Protein AF-A0A9D9URP9-F1 (afdb_monomer)

pLDDT: mean 95.32, std 3.45, range [78.5, 98.31]

Structure (mmCIF, N/CA/C/O backbone):
data_AF-A0A9D9URP9-F1
#
_entry.id   AF-A0A9D9URP9-F1
#
loop_
_atom_site.group_PDB
_atom_site.id
_atom_site.type_symbol
_atom_site.label_atom_id
_atom_site.label_alt_id
_atom_site.label_comp_id
_atom_site.label_asym_id
_atom_site.label_entity_id
_atom_site.label_seq_id
_atom_site.pdbx_PDB_ins_code
_atom_site.Cartn_x
_atom_site.Cartn_y
_atom_site.Cartn_z
_atom_site.occupancy
_atom_site.B_iso_or_equiv
_atom_site.auth_seq_id
_atom_site.auth_comp_id
_atom_site.auth_asym_id
_atom_site.auth_atom_id
_atom_site.pdbx_PDB_model_num
ATOM 1 N N . MET A 1 1 ? -12.627 -5.306 16.804 1.00 88.25 1 MET A N 1
ATOM 2 C CA . MET A 1 1 ? -12.279 -5.831 15.467 1.00 88.25 1 MET A CA 1
ATOM 3 C C . MET A 1 1 ? -12.901 -4.909 14.437 1.00 88.25 1 MET A C 1
ATOM 5 O O . MET A 1 1 ? -13.996 -4.420 14.695 1.00 88.25 1 MET A O 1
ATOM 9 N N . PHE A 1 2 ? -12.197 -4.629 13.344 1.00 97.06 2 PHE A N 1
ATOM 10 C CA . PHE A 1 2 ? -12.669 -3.765 12.258 1.00 97.06 2 PHE A CA 1
ATOM 11 C C . PHE A 1 2 ? -13.263 -4.593 11.113 1.00 97.06 2 PHE A C 1
ATOM 13 O O . PHE A 1 2 ? -13.014 -5.794 11.036 1.00 97.06 2 PHE A O 1
ATOM 20 N N . THR A 1 3 ? -14.027 -3.968 10.218 1.00 97.56 3 THR A N 1
ATOM 21 C CA . THR A 1 3 ? -14.607 -4.636 9.038 1.00 97.56 3 THR A CA 1
ATOM 22 C C . THR A 1 3 ? -14.123 -4.021 7.727 1.00 97.56 3 THR A C 1
ATOM 24 O O . THR A 1 3 ? -13.664 -2.877 7.692 1.00 97.56 3 THR A O 1
ATOM 27 N N . VAL A 1 4 ? -14.256 -4.766 6.627 1.00 96.75 4 VAL A N 1
ATOM 28 C CA . VAL A 1 4 ? -13.928 -4.281 5.275 1.00 96.75 4 VAL A CA 1
ATOM 29 C C . VAL A 1 4 ? -14.756 -3.044 4.917 1.00 96.75 4 VAL A C 1
ATOM 31 O O . VAL A 1 4 ? -14.235 -2.102 4.324 1.00 96.75 4 VAL A O 1
ATOM 34 N N . GLU A 1 5 ? -16.021 -2.987 5.334 1.00 97.56 5 GLU A N 1
ATOM 35 C CA . GLU A 1 5 ? -16.902 -1.838 5.113 1.00 97.56 5 GLU A CA 1
ATOM 36 C C . GLU A 1 5 ? -16.381 -0.583 5.820 1.00 97.56 5 GLU A C 1
ATOM 38 O O . GLU A 1 5 ? -16.387 0.494 5.227 1.00 97.56 5 GLU A O 1
ATOM 43 N N . GLN A 1 6 ? -15.879 -0.712 7.054 1.00 97.88 6 GLN A N 1
ATOM 44 C CA . GLN A 1 6 ? -15.286 0.411 7.790 1.00 97.88 6 GLN A CA 1
ATOM 45 C C . GLN A 1 6 ? -14.004 0.913 7.117 1.00 97.88 6 GLN A C 1
ATOM 47 O O . GLN A 1 6 ? -13.806 2.122 6.990 1.00 97.88 6 GLN A O 1
ATOM 52 N N . ILE A 1 7 ? -13.158 -0.003 6.639 1.00 97.44 7 ILE A N 1
ATOM 53 C CA . ILE A 1 7 ? -11.938 0.347 5.903 1.00 97.44 7 ILE A CA 1
ATOM 54 C C . ILE A 1 7 ? -12.271 1.042 4.579 1.00 97.44 7 ILE A C 1
ATOM 56 O O . ILE A 1 7 ? -11.687 2.082 4.271 1.00 97.44 7 ILE A O 1
ATOM 60 N N . ASN A 1 8 ? -13.241 0.525 3.822 1.00 95.62 8 ASN A N 1
ATOM 61 C CA . ASN A 1 8 ? -13.695 1.131 2.570 1.00 95.62 8 ASN A CA 1
ATOM 62 C C . ASN A 1 8 ? -14.326 2.509 2.804 1.00 95.62 8 ASN A C 1
ATOM 64 O O . ASN A 1 8 ? -14.057 3.445 2.048 1.00 95.62 8 ASN A O 1
ATOM 68 N N . ALA A 1 9 ? -15.112 2.667 3.873 1.00 97.56 9 ALA A N 1
ATOM 69 C CA . ALA A 1 9 ? -15.675 3.956 4.260 1.00 97.56 9 ALA A CA 1
ATOM 70 C C . ALA A 1 9 ? -14.571 4.972 4.592 1.00 97.56 9 ALA A C 1
ATOM 72 O O . ALA A 1 9 ? -14.616 6.097 4.089 1.00 97.56 9 ALA A O 1
ATOM 73 N N . ALA A 1 10 ? -13.548 4.575 5.355 1.00 97.38 10 ALA A N 1
ATOM 74 C CA . ALA A 1 10 ? -12.389 5.420 5.640 1.00 97.38 10 ALA A CA 1
ATOM 75 C C . ALA A 1 10 ? -11.615 5.779 4.358 1.00 97.38 10 ALA A C 1
ATOM 77 O O . ALA A 1 10 ? -11.305 6.947 4.128 1.00 97.38 10 ALA A O 1
ATOM 78 N N . HIS A 1 11 ? -11.360 4.802 3.481 1.00 94.75 11 HIS A N 1
ATOM 79 C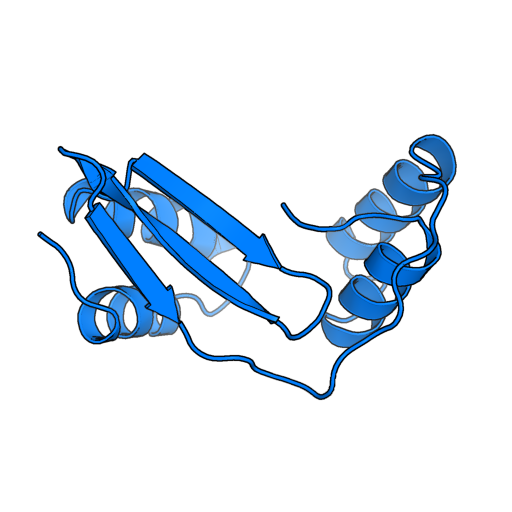 CA . HIS A 1 11 ? -10.636 5.019 2.225 1.00 94.75 11 HIS A CA 1
ATOM 80 C C . HIS A 1 11 ? -11.410 5.928 1.255 1.00 94.75 11 HIS A C 1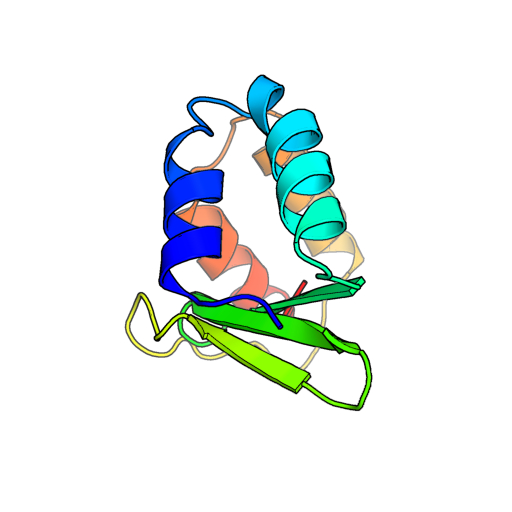
ATOM 82 O O . HIS A 1 11 ? -10.812 6.734 0.549 1.00 94.75 11 HIS A O 1
ATOM 88 N N . SER A 1 12 ? -12.747 5.872 1.240 1.00 95.94 12 SER A N 1
ATOM 89 C CA . SER A 1 12 ? -13.587 6.715 0.366 1.00 95.94 12 SER A CA 1
ATOM 90 C C . SER A 1 12 ? -13.438 8.226 0.615 1.00 95.94 12 SER A C 1
ATOM 92 O O . SER A 1 12 ? -13.764 9.044 -0.257 1.00 95.94 12 SER A O 1
ATOM 94 N N . LYS A 1 13 ? -12.928 8.601 1.796 1.00 96.62 13 LYS A N 1
ATOM 95 C CA . LYS A 1 13 ? -12.627 9.983 2.187 1.00 96.62 13 LYS A CA 1
ATOM 96 C C . LYS A 1 13 ? -11.336 10.503 1.553 1.00 96.62 13 LYS A C 1
ATOM 98 O O . LYS A 1 13 ? -11.172 11.714 1.466 1.00 96.62 13 LYS A O 1
ATOM 103 N N . VAL A 1 14 ? -10.451 9.621 1.080 1.00 93.50 14 VAL A N 1
ATOM 104 C CA . VAL A 1 14 ? -9.214 9.999 0.386 1.00 93.50 14 VAL A CA 1
ATOM 105 C C . VAL A 1 14 ? -9.565 10.514 -1.008 1.00 93.50 14 VAL A C 1
ATOM 107 O O . VAL A 1 14 ? -10.056 9.758 -1.848 1.00 93.50 14 VAL A O 1
ATOM 110 N N . LYS A 1 15 ? -9.343 11.806 -1.264 1.00 90.00 15 LYS A N 1
ATOM 111 C CA . LYS A 1 15 ? -9.555 12.432 -2.584 1.00 90.00 15 LYS A CA 1
ATOM 112 C C . LYS A 1 15 ? -8.239 12.736 -3.289 1.00 90.00 15 LYS A C 1
ATOM 114 O O . LYS A 1 15 ? -8.195 12.816 -4.513 1.00 90.00 15 LYS A O 1
ATOM 119 N N . SER A 1 16 ? -7.171 12.884 -2.517 1.00 84.38 16 SER A N 1
ATOM 120 C CA . SER A 1 16 ? -5.825 13.190 -2.975 1.00 84.38 16 SER A CA 1
ATOM 121 C C . SER A 1 16 ? -4.781 12.591 -2.029 1.00 84.38 16 SER A C 1
ATOM 123 O O . SER A 1 16 ? -5.097 12.131 -0.930 1.00 84.38 16 SER A O 1
ATOM 125 N N . GLY A 1 17 ? -3.504 12.659 -2.416 1.00 78.50 17 GLY A N 1
ATOM 126 C CA . GLY A 1 17 ? -2.400 12.254 -1.540 1.00 78.50 17 GLY A CA 1
ATOM 127 C C . GLY A 1 17 ? -2.334 13.029 -0.213 1.00 78.50 17 GLY A C 1
ATOM 128 O O . GLY A 1 17 ? -1.808 12.504 0.764 1.00 78.50 17 GLY A O 1
ATOM 129 N N . ALA A 1 18 ? -2.908 14.237 -0.133 1.00 86.12 18 ALA A N 1
ATOM 130 C CA . ALA A 1 18 ? -2.940 15.028 1.100 1.00 86.12 18 ALA A CA 1
ATOM 131 C C . ALA A 1 18 ? -3.869 14.434 2.178 1.00 86.12 18 ALA A C 1
ATOM 133 O O . ALA A 1 18 ? -3.674 14.691 3.364 1.00 86.12 18 ALA A O 1
ATOM 134 N N . ASP A 1 19 ? -4.839 13.606 1.781 1.00 89.75 19 ASP A N 1
ATOM 135 C CA . ASP A 1 19 ? -5.819 12.999 2.691 1.00 89.75 19 ASP A CA 1
ATOM 136 C C . ASP A 1 19 ? -5.310 11.686 3.313 1.00 89.75 19 ASP A C 1
ATOM 138 O O . ASP A 1 19 ? -5.859 11.189 4.301 1.00 89.75 19 ASP A O 1
ATOM 142 N N . PHE A 1 20 ? -4.232 11.121 2.758 1.00 89.81 20 PHE A N 1
ATOM 143 C CA . PHE A 1 20 ? -3.682 9.830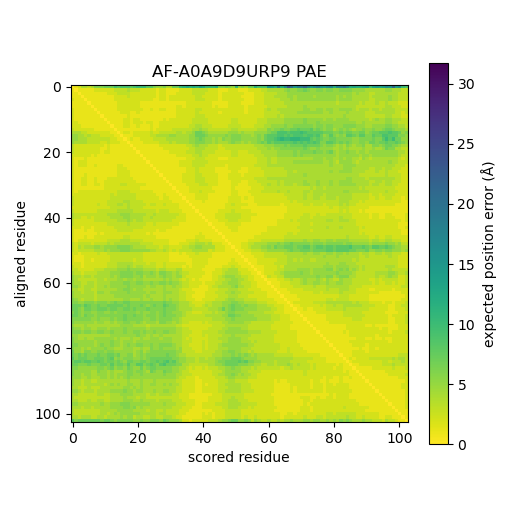 3.173 1.00 89.81 20 PHE A CA 1
ATOM 144 C C . PHE A 1 20 ? -3.280 9.781 4.658 1.00 89.81 20 PHE A C 1
ATOM 146 O O . PHE A 1 20 ? -3.634 8.810 5.330 1.00 89.81 20 PHE A O 1
ATOM 153 N N . PRO A 1 21 ? -2.610 10.802 5.235 1.00 94.38 21 PRO A N 1
ATOM 154 C CA . PRO A 1 21 ? -2.286 10.804 6.662 1.00 94.38 21 PRO A CA 1
ATOM 155 C C . PRO A 1 21 ? -3.518 10.692 7.575 1.00 94.38 21 PRO A C 1
ATOM 157 O O . PRO A 1 21 ? -3.466 9.999 8.594 1.00 94.38 21 PRO A O 1
ATOM 160 N N . ALA A 1 22 ? -4.636 11.330 7.206 1.00 97.38 22 ALA A N 1
ATOM 161 C CA . ALA A 1 22 ? -5.885 11.250 7.963 1.00 97.38 22 ALA A CA 1
ATOM 162 C C . ALA A 1 22 ? -6.502 9.847 7.874 1.00 97.38 22 ALA A C 1
ATOM 164 O O . ALA A 1 22 ? -6.874 9.279 8.902 1.00 97.38 22 ALA A O 1
ATOM 165 N N . TYR A 1 23 ? -6.517 9.257 6.677 1.00 97.50 23 TYR A N 1
ATOM 166 C CA . TYR A 1 23 ? -6.946 7.874 6.462 1.00 97.50 23 TYR A CA 1
ATOM 167 C C . TYR A 1 23 ? -6.138 6.872 7.300 1.00 97.50 23 TYR A C 1
ATOM 169 O O . TYR A 1 23 ? -6.724 6.059 8.015 1.00 97.50 23 TYR A O 1
ATOM 177 N N . ILE A 1 24 ? -4.802 6.969 7.290 1.00 96.38 24 ILE A N 1
ATOM 178 C CA . ILE A 1 24 ? -3.933 6.082 8.081 1.00 96.38 24 ILE A CA 1
ATOM 179 C C . ILE A 1 24 ? -4.220 6.216 9.581 1.00 96.38 24 ILE A C 1
ATOM 181 O O . ILE A 1 24 ? -4.250 5.215 10.300 1.00 96.38 24 ILE A O 1
ATOM 185 N N . LYS A 1 25 ? -4.457 7.438 10.073 1.00 97.88 25 LYS A N 1
ATOM 186 C CA . LYS A 1 25 ? -4.836 7.664 11.475 1.00 97.88 25 LYS A CA 1
ATOM 187 C C . LYS A 1 25 ? -6.188 7.027 11.805 1.00 97.88 25 LYS A C 1
ATOM 189 O O . LYS A 1 25 ? -6.322 6.414 12.864 1.00 97.88 25 LYS A O 1
ATOM 194 N N . GLU A 1 26 ? -7.164 7.151 10.910 1.00 98.31 26 GLU A N 1
ATOM 195 C CA . GLU A 1 26 ? -8.499 6.579 11.084 1.00 98.31 26 GLU A CA 1
ATOM 196 C C . GLU A 1 26 ? -8.444 5.048 11.169 1.00 98.31 26 GLU A C 1
ATOM 198 O O . GLU A 1 26 ? -8.891 4.485 12.169 1.00 98.31 26 GLU A O 1
ATOM 203 N N . ILE A 1 27 ? -7.816 4.361 10.209 1.00 97.88 27 ILE A N 1
ATOM 204 C CA . ILE A 1 27 ? -7.752 2.889 10.232 1.00 97.88 27 ILE A CA 1
ATOM 205 C C . ILE A 1 27 ? -6.946 2.352 11.422 1.00 97.88 27 ILE A C 1
ATOM 207 O O . ILE A 1 27 ? -7.306 1.325 11.995 1.00 97.88 27 ILE A O 1
ATOM 211 N N . LYS A 1 28 ? -5.915 3.081 11.873 1.00 97.81 28 LYS A N 1
ATOM 212 C CA . LYS A 1 28 ? -5.199 2.746 13.114 1.00 97.81 28 LYS A CA 1
ATOM 213 C C . LYS A 1 28 ? -6.112 2.824 14.334 1.00 97.81 28 LYS A C 1
ATOM 215 O O . LYS A 1 28 ? -6.055 1.946 15.187 1.00 97.81 28 LYS A O 1
ATOM 220 N N . SER A 1 29 ? -6.989 3.829 14.406 1.00 98.00 29 SER A N 1
ATOM 221 C CA . SER A 1 29 ? -7.966 3.945 15.500 1.00 98.00 29 SER A CA 1
ATOM 222 C C . SER A 1 29 ? -9.027 2.837 15.489 1.00 98.00 29 SER A C 1
ATOM 224 O O . SER A 1 29 ? -9.535 2.476 16.546 1.00 98.00 29 SER A O 1
ATOM 226 N N . LEU A 1 30 ? -9.306 2.245 14.319 1.00 97.50 30 LEU A N 1
ATOM 227 C CA . LEU A 1 30 ? -10.157 1.056 14.185 1.00 97.50 30 LEU A CA 1
ATOM 228 C C . LEU A 1 30 ? -9.463 -0.235 14.664 1.00 97.50 30 LEU A C 1
ATOM 230 O O . LEU A 1 30 ? -10.121 -1.260 14.849 1.00 97.50 30 LEU A O 1
ATOM 234 N N . GLY A 1 31 ? -8.146 -0.188 14.883 1.00 97.81 31 GLY A N 1
ATOM 235 C CA . GLY A 1 31 ? -7.337 -1.311 15.352 1.00 97.81 31 GLY A CA 1
ATOM 236 C C . GLY A 1 31 ? -6.470 -1.970 14.279 1.00 97.81 31 GLY A C 1
ATOM 237 O O . GLY A 1 31 ? -5.926 -3.041 14.547 1.00 97.81 31 GLY A O 1
ATOM 238 N N . VAL A 1 32 ? -6.328 -1.366 13.092 1.00 98.19 32 VAL A N 1
ATOM 239 C CA . VAL A 1 32 ? -5.366 -1.830 12.079 1.00 98.19 32 VAL A CA 1
ATOM 240 C C . VAL A 1 32 ? -3.942 -1.567 12.570 1.00 98.19 32 VAL A C 1
ATOM 242 O O . VAL A 1 32 ? -3.594 -0.437 12.920 1.00 98.19 32 VAL A O 1
ATOM 245 N N . THR A 1 33 ? -3.105 -2.600 12.561 1.00 97.50 33 THR A N 1
ATOM 246 C CA . THR A 1 33 ? -1.684 -2.517 12.928 1.00 97.50 33 THR A CA 1
ATOM 247 C C . THR A 1 33 ? -0.811 -2.282 11.698 1.00 97.50 33 THR A C 1
ATOM 249 O O . THR A 1 33 ? 0.059 -1.411 11.710 1.00 97.50 33 THR A O 1
ATOM 252 N N . HIS A 1 34 ? -1.092 -3.017 10.624 1.00 96.81 34 HIS A N 1
ATOM 253 C CA . HIS A 1 34 ? -0.470 -2.918 9.309 1.00 96.81 34 HIS A CA 1
ATOM 254 C C . HIS A 1 34 ? -1.425 -3.486 8.249 1.00 96.81 34 HIS A C 1
ATOM 256 O O . HIS A 1 34 ? -2.459 -4.068 8.581 1.00 96.81 34 HIS A O 1
ATOM 262 N N . TYR A 1 35 ? -1.098 -3.291 6.978 1.00 97.19 35 TYR A N 1
ATOM 263 C CA . TYR A 1 35 ? -1.795 -3.927 5.869 1.00 97.19 35 TYR A CA 1
ATOM 264 C C . TYR A 1 35 ? -0.788 -4.300 4.785 1.00 97.19 35 TYR A C 1
ATOM 266 O O . TYR A 1 35 ? 0.313 -3.755 4.762 1.00 97.19 35 TYR A O 1
ATOM 274 N N . GLU A 1 36 ? -1.182 -5.214 3.913 1.00 97.50 36 GLU A N 1
ATOM 275 C CA . GLU A 1 36 ? -0.389 -5.677 2.781 1.00 97.50 36 GLU A CA 1
ATOM 276 C C . GLU A 1 36 ? -1.223 -5.512 1.517 1.00 97.50 36 GLU A C 1
ATOM 278 O O . GLU A 1 36 ? -2.296 -6.106 1.408 1.00 97.50 36 GLU A O 1
ATOM 283 N N . ALA A 1 37 ? -0.758 -4.697 0.575 1.00 95.75 37 ALA A N 1
ATOM 284 C CA . ALA A 1 37 ? -1.394 -4.547 -0.728 1.00 95.75 37 ALA A CA 1
ATOM 285 C C . ALA A 1 37 ? -0.654 -5.394 -1.765 1.00 95.75 37 ALA A C 1
ATOM 287 O O . ALA A 1 37 ? 0.513 -5.142 -2.062 1.00 95.75 37 ALA A O 1
ATOM 288 N N . TYR A 1 38 ? -1.338 -6.390 -2.321 1.00 97.81 38 TYR A N 1
ATOM 289 C CA . TYR A 1 38 ? -0.737 -7.378 -3.210 1.00 97.81 38 TYR A CA 1
ATOM 290 C C . TYR A 1 38 ? -0.757 -6.911 -4.666 1.00 97.81 38 TYR A C 1
ATOM 292 O O . TYR A 1 38 ? -1.784 -6.479 -5.195 1.00 97.81 38 TYR A O 1
ATOM 300 N N . VAL A 1 39 ? 0.392 -7.027 -5.330 1.00 97.62 39 VAL A N 1
ATOM 301 C CA . VAL A 1 39 ? 0.592 -6.623 -6.733 1.00 97.62 39 VAL A CA 1
ATOM 302 C C . VAL A 1 39 ? -0.008 -7.621 -7.708 1.00 97.62 39 VAL A C 1
ATOM 304 O O . VAL A 1 39 ? -0.357 -7.250 -8.825 1.00 97.62 39 VAL A O 1
ATOM 307 N N . THR A 1 40 ? -0.138 -8.881 -7.297 1.00 97.44 40 THR A N 1
ATOM 308 C CA . THR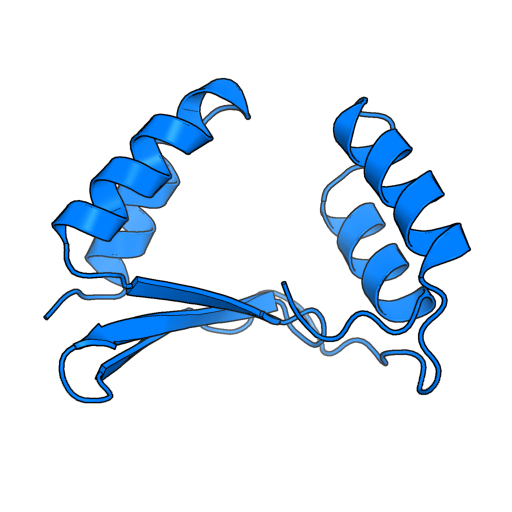 A 1 40 ? -0.658 -9.945 -8.155 1.00 97.44 40 THR A CA 1
ATOM 309 C C . THR A 1 40 ? -2.046 -9.601 -8.677 1.00 97.44 40 THR A C 1
ATOM 311 O O . THR A 1 40 ? -2.272 -9.687 -9.870 1.00 97.44 40 THR A O 1
ATOM 314 N N . ASP A 1 41 ? -2.974 -9.181 -7.823 1.00 96.94 41 ASP A N 1
ATOM 315 C CA . ASP A 1 41 ? -4.390 -9.015 -8.194 1.00 96.94 41 ASP A CA 1
ATOM 316 C C . ASP A 1 41 ? -5.062 -7.804 -7.510 1.00 96.94 41 ASP A C 1
ATOM 318 O O . ASP A 1 41 ? -6.250 -7.534 -7.707 1.00 96.94 41 ASP A O 1
ATOM 322 N N . GLY A 1 42 ? -4.316 -7.051 -6.696 1.00 95.94 42 GLY A N 1
ATOM 323 C CA . GLY A 1 42 ? -4.792 -5.852 -6.017 1.00 95.94 42 GLY A CA 1
ATOM 324 C C . GLY A 1 42 ? -5.604 -6.091 -4.747 1.00 95.94 42 GLY A C 1
ATOM 325 O O . GLY A 1 42 ? -6.176 -5.112 -4.246 1.00 95.94 42 GLY A O 1
ATOM 326 N N . HIS A 1 43 ? -5.676 -7.324 -4.229 1.00 97.38 43 HIS A N 1
ATOM 327 C CA . HIS A 1 43 ? -6.255 -7.561 -2.905 1.00 97.38 43 HIS A CA 1
ATOM 328 C C . HIS A 1 43 ? -5.424 -6.883 -1.811 1.00 97.38 43 HIS A C 1
ATOM 330 O O . HIS A 1 43 ? -4.237 -6.586 -1.983 1.00 97.38 43 HIS A O 1
ATOM 336 N N . ILE A 1 44 ? -6.076 -6.594 -0.685 1.00 97.56 44 ILE A N 1
ATOM 337 C CA . ILE A 1 44 ? -5.415 -5.983 0.469 1.00 97.56 44 ILE A CA 1
ATOM 338 C C . ILE A 1 44 ? -5.824 -6.726 1.731 1.00 97.56 44 ILE A C 1
ATOM 340 O O . ILE A 1 44 ? -7.015 -6.810 2.041 1.00 97.56 44 ILE A O 1
ATOM 344 N N . ASP A 1 45 ? -4.834 -7.187 2.485 1.00 98.00 45 ASP A N 1
ATOM 345 C CA . ASP A 1 45 ? -5.037 -7.813 3.786 1.00 98.00 45 ASP A CA 1
ATOM 346 C C . ASP A 1 45 ? -4.739 -6.783 4.883 1.00 98.00 45 ASP A C 1
ATOM 348 O O . ASP A 1 45 ? -3.618 -6.294 5.008 1.00 98.00 45 ASP A O 1
ATOM 352 N N . TYR A 1 46 ? -5.757 -6.415 5.666 1.00 98.31 46 TYR A N 1
ATOM 353 C CA . TYR A 1 46 ? -5.627 -5.517 6.816 1.00 98.31 46 TYR A CA 1
ATOM 354 C C . TYR A 1 46 ? -5.537 -6.331 8.100 1.00 98.31 46 TYR A C 1
ATOM 356 O O . TYR A 1 46 ? -6.456 -7.087 8.416 1.00 98.31 46 TYR A O 1
ATOM 364 N N . HIS A 1 47 ? -4.478 -6.121 8.876 1.00 98.19 47 HIS A N 1
ATOM 365 C CA . HIS A 1 47 ? -4.166 -6.918 10.061 1.00 98.19 47 HIS A CA 1
ATOM 366 C C . HIS A 1 47 ? -4.438 -6.155 11.358 1.00 98.19 47 HIS A C 1
ATOM 368 O O . HIS A 1 47 ? -4.212 -4.946 11.454 1.00 98.19 47 HIS A O 1
ATOM 374 N N . GLY A 1 48 ? -4.936 -6.864 12.368 1.00 97.81 48 GLY A N 1
ATOM 375 C CA . GLY A 1 48 ? -5.296 -6.350 13.689 1.00 97.81 48 GLY A CA 1
ATOM 376 C C . GLY A 1 48 ? -4.661 -7.144 14.830 1.00 97.81 48 GLY A C 1
ATOM 377 O O . GLY A 1 48 ? -3.741 -7.930 14.630 1.00 97.81 48 GLY A O 1
ATOM 378 N N . ALA A 1 49 ? -5.141 -6.925 16.055 1.00 96.44 49 ALA A N 1
ATOM 379 C CA . ALA A 1 49 ? -4.714 -7.705 17.217 1.00 96.44 49 ALA A CA 1
ATOM 380 C C . ALA A 1 49 ? -5.216 -9.161 17.150 1.00 96.44 49 ALA A C 1
ATOM 382 O O . ALA A 1 49 ? -6.272 -9.421 16.572 1.00 96.44 49 ALA A O 1
ATOM 383 N N . ASN A 1 50 ? -4.505 -10.074 17.823 1.00 95.75 50 ASN A N 1
ATOM 384 C CA . ASN A 1 50 ? -4.856 -11.497 17.947 1.00 95.75 50 ASN A CA 1
ATOM 385 C C . ASN A 1 50 ? -5.013 -12.207 16.588 1.00 95.75 50 ASN A C 1
ATOM 387 O O . ASN A 1 50 ? -6.009 -12.892 16.369 1.00 95.75 50 ASN A O 1
ATOM 391 N N . ASP A 1 51 ? -4.069 -11.978 15.670 1.00 94.69 51 ASP A N 1
ATOM 392 C CA . ASP A 1 51 ? -4.030 -12.590 14.330 1.00 94.69 51 ASP A CA 1
ATOM 393 C C . ASP A 1 51 ? -5.297 -12.351 13.484 1.00 94.69 51 ASP A C 1
ATOM 395 O O . ASP A 1 51 ? -5.630 -13.116 12.579 1.00 94.69 51 ASP A O 1
ATOM 399 N N . PHE A 1 52 ? -6.032 -11.274 13.778 1.00 97.44 52 PHE A N 1
ATOM 400 C CA . PHE A 1 52 ? -7.202 -10.886 13.003 1.00 97.44 52 PHE A CA 1
ATOM 401 C C . PHE A 1 52 ? -6.804 -10.273 11.659 1.00 97.44 52 PHE A C 1
ATOM 403 O O . PHE A 1 52 ? -6.022 -9.322 11.627 1.00 97.44 52 PHE A O 1
ATOM 410 N N . THR A 1 53 ? -7.444 -10.721 10.577 1.00 97.94 53 THR A N 1
ATOM 411 C CA . THR A 1 53 ? -7.269 -10.156 9.233 1.00 97.94 53 THR A CA 1
ATOM 412 C C . THR A 1 53 ? -8.622 -9.884 8.576 1.00 97.94 53 THR A C 1
ATOM 414 O O . THR A 1 53 ? -9.479 -10.767 8.518 1.00 97.94 53 THR A O 1
ATOM 417 N N . ALA A 1 54 ? -8.803 -8.681 8.028 1.00 97.75 54 ALA A N 1
ATOM 418 C CA . ALA A 1 54 ? -9.908 -8.351 7.129 1.00 97.75 54 ALA A CA 1
ATOM 419 C C . ALA A 1 54 ? -9.384 -8.231 5.692 1.00 97.75 54 ALA A C 1
ATOM 421 O O . ALA A 1 54 ? -8.452 -7.468 5.437 1.00 97.75 54 ALA A O 1
ATOM 422 N N . LYS A 1 55 ? -9.992 -8.970 4.759 1.00 97.38 55 LYS A N 1
ATOM 423 C CA . LYS A 1 55 ? -9.521 -9.076 3.372 1.00 97.38 55 LYS A CA 1
ATOM 424 C C . LYS A 1 55 ? -10.384 -8.259 2.426 1.00 97.38 55 LYS A C 1
ATOM 426 O 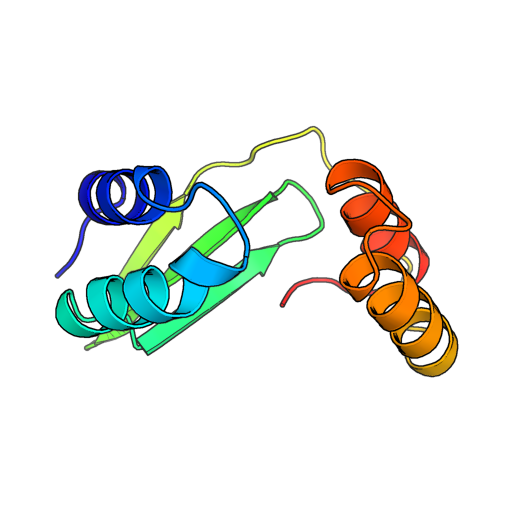O . LYS A 1 55 ? -11.581 -8.518 2.292 1.00 97.38 55 LYS A O 1
ATOM 431 N N . VAL A 1 56 ? -9.776 -7.294 1.752 1.00 95.75 56 VAL A N 1
ATOM 432 C CA . VAL A 1 56 ? -10.394 -6.590 0.628 1.00 95.75 56 VAL A CA 1
ATOM 433 C C . VAL A 1 56 ? -10.189 -7.444 -0.623 1.00 95.75 56 VAL A C 1
ATOM 435 O O . VAL A 1 56 ? -9.050 -7.825 -0.889 1.00 95.75 56 VAL A O 1
ATOM 438 N N . PRO A 1 57 ? -11.251 -7.758 -1.386 1.00 94.88 57 PRO A N 1
ATOM 439 C CA . PRO A 1 57 ? -11.154 -8.644 -2.541 1.00 94.88 57 PRO A CA 1
ATOM 440 C C . PRO A 1 57 ? -10.251 -8.082 -3.646 1.00 94.88 57 PRO A C 1
ATOM 442 O O . PRO A 1 57 ? -9.957 -6.885 -3.691 1.00 94.88 57 PRO A O 1
ATOM 445 N N . VAL A 1 58 ? -9.853 -8.976 -4.553 1.00 95.75 58 VAL A N 1
ATOM 446 C CA . VAL A 1 58 ? -9.069 -8.672 -5.756 1.00 95.75 58 VAL A CA 1
ATOM 447 C C . VAL A 1 58 ? -9.705 -7.548 -6.584 1.00 95.75 58 VAL A C 1
ATOM 449 O O . VAL A 1 58 ? -10.929 -7.395 -6.619 1.00 95.75 58 VAL A O 1
ATOM 452 N N . LYS A 1 59 ? -8.871 -6.756 -7.261 1.00 92.88 59 LYS A N 1
ATOM 453 C CA . LYS A 1 59 ? -9.279 -5.574 -8.041 1.00 92.88 59 LYS A CA 1
ATOM 454 C C . LYS A 1 59 ? -9.087 -5.733 -9.546 1.00 92.88 59 LYS A C 1
ATOM 456 O O . LYS A 1 59 ? -9.743 -5.019 -10.302 1.00 92.88 59 LYS A O 1
ATOM 461 N N . TYR A 1 60 ? -8.178 -6.600 -9.978 1.00 93.75 60 TYR A N 1
ATOM 462 C CA . TYR A 1 60 ? -7.844 -6.808 -11.386 1.00 93.75 60 TYR A CA 1
ATOM 463 C C . TYR A 1 60 ? -7.390 -8.248 -11.644 1.00 93.75 60 TYR A C 1
ATOM 465 O O 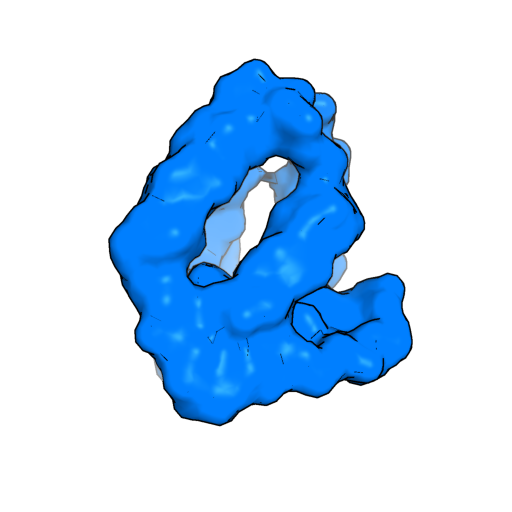. TYR A 1 60 ? -7.147 -9.008 -10.707 1.00 93.75 60 TYR A O 1
ATOM 473 N N . ASP A 1 61 ? -7.295 -8.614 -12.924 1.00 93.81 61 ASP A N 1
ATOM 474 C CA . ASP A 1 61 ? -6.809 -9.929 -13.340 1.00 93.81 61 ASP A CA 1
ATOM 475 C C . ASP A 1 61 ? -5.361 -10.163 -12.883 1.00 93.81 61 ASP A C 1
ATOM 477 O O . ASP A 1 61 ? -4.552 -9.232 -12.952 1.00 93.81 61 ASP A O 1
ATOM 481 N N . PRO A 1 62 ? -5.001 -1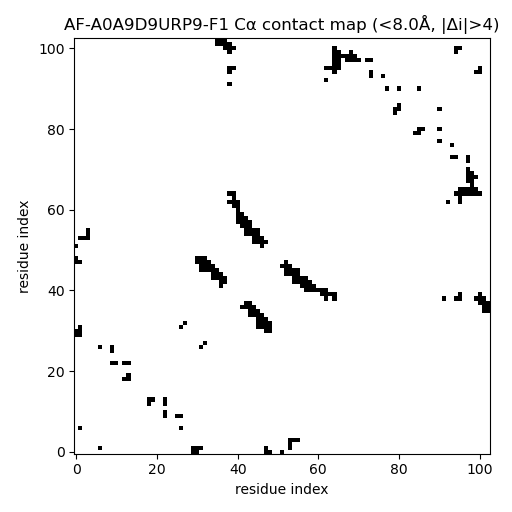1.395 -12.478 1.00 96.19 62 PRO A N 1
ATOM 482 C CA . PRO A 1 62 ? -3.670 -11.696 -11.978 1.00 96.19 62 PRO A CA 1
ATOM 483 C C . PRO A 1 62 ? -2.537 -11.266 -12.920 1.00 96.19 62 PRO A C 1
ATOM 485 O O . PRO A 1 62 ? -2.510 -11.607 -14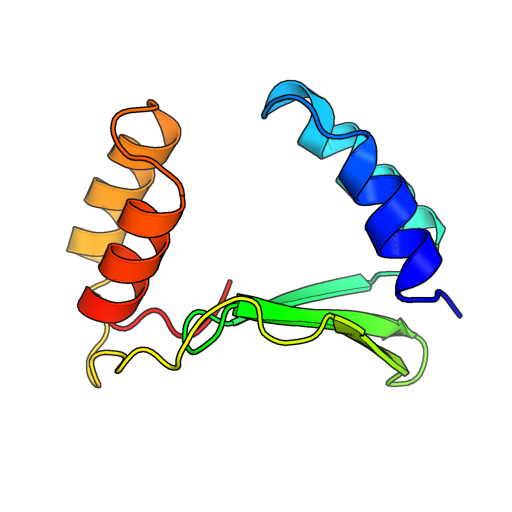.104 1.00 96.19 62 PRO A O 1
ATOM 488 N N . LEU A 1 63 ? -1.561 -10.559 -12.362 1.00 96.62 63 LEU A N 1
ATOM 489 C CA . LEU A 1 63 ? -0.317 -10.164 -12.999 1.00 96.62 63 LEU A CA 1
ATOM 490 C C . LEU A 1 63 ? 0.792 -11.152 -12.647 1.00 96.62 63 LEU A C 1
ATOM 492 O O . LEU A 1 63 ? 0.916 -11.606 -11.510 1.00 96.62 63 LEU A O 1
ATOM 496 N N . VAL A 1 64 ? 1.649 -11.439 -13.625 1.00 97.56 64 VAL A N 1
ATOM 497 C CA . VAL A 1 64 ? 2.880 -12.198 -13.394 1.00 97.56 64 VAL A CA 1
ATOM 498 C C . VAL A 1 64 ? 3.930 -11.255 -12.815 1.00 97.56 64 VAL A C 1
ATOM 500 O O . VAL A 1 64 ? 4.313 -10.276 -13.457 1.00 97.56 64 VAL A O 1
ATOM 503 N N . ILE A 1 65 ? 4.393 -11.555 -11.605 1.00 98.00 65 ILE A N 1
ATOM 504 C CA . ILE A 1 65 ? 5.470 -10.820 -10.940 1.00 98.00 65 ILE A CA 1
ATOM 505 C C . ILE A 1 65 ? 6.811 -11.428 -11.359 1.00 98.00 65 ILE A C 1
ATOM 507 O O . ILE A 1 65 ? 6.958 -12.649 -11.414 1.00 98.00 65 ILE A O 1
ATOM 511 N N . ALA A 1 66 ? 7.794 -10.581 -11.663 1.00 98.00 66 ALA A N 1
ATOM 512 C CA . ALA A 1 66 ? 9.141 -11.033 -11.982 1.00 98.00 66 ALA A CA 1
ATOM 513 C C . ALA A 1 66 ? 9.772 -11.771 -10.789 1.00 98.00 66 ALA A C 1
ATOM 515 O O . ALA A 1 66 ? 9.751 -11.273 -9.666 1.00 98.00 66 ALA A O 1
ATOM 516 N N . GLU A 1 67 ? 10.391 -12.928 -11.041 1.00 96.69 67 GLU A N 1
ATOM 517 C CA . GLU A 1 67 ? 10.987 -13.770 -9.988 1.00 96.69 67 GLU A CA 1
ATOM 518 C C . GLU A 1 67 ? 12.129 -13.078 -9.232 1.00 96.69 67 GLU A C 1
ATOM 520 O O . GLU A 1 67 ? 12.372 -13.352 -8.059 1.00 96.69 67 GLU A O 1
ATOM 525 N N . THR A 1 68 ? 12.859 -12.186 -9.907 1.00 97.06 68 THR A N 1
ATOM 526 C CA . THR A 1 68 ? 13.981 -11.446 -9.320 1.00 97.06 68 THR A CA 1
ATOM 527 C C . THR A 1 68 ? 13.613 -9.984 -9.137 1.00 97.06 68 THR A C 1
ATOM 529 O O . THR A 1 68 ? 13.255 -9.297 -10.097 1.00 97.06 68 THR A O 1
ATOM 532 N N . SER A 1 69 ? 13.769 -9.482 -7.913 1.00 97.06 69 SER A N 1
ATOM 533 C CA . SER A 1 69 ? 13.512 -8.079 -7.614 1.00 97.06 69 SER A CA 1
ATOM 534 C C . SER A 1 69 ? 14.632 -7.166 -8.120 1.00 97.06 69 SER A C 1
ATOM 536 O O . SER A 1 69 ? 15.823 -7.474 -8.027 1.00 97.06 69 SER A O 1
ATOM 538 N N . ASN A 1 70 ? 14.255 -6.001 -8.653 1.00 97.31 70 ASN A N 1
ATOM 539 C CA . ASN A 1 70 ? 15.195 -4.960 -9.074 1.00 97.31 70 ASN A CA 1
ATOM 540 C C . ASN A 1 70 ? 14.959 -3.671 -8.281 1.00 97.31 70 ASN A C 1
ATOM 542 O O . ASN A 1 70 ? 14.350 -2.713 -8.763 1.00 97.31 70 ASN A O 1
ATOM 546 N N . ALA A 1 71 ? 15.461 -3.656 -7.045 1.00 95.06 71 ALA A N 1
ATOM 547 C CA . ALA A 1 71 ? 15.228 -2.569 -6.098 1.00 95.06 71 ALA A CA 1
ATOM 548 C C . ALA A 1 71 ? 15.716 -1.198 -6.602 1.00 95.06 71 ALA A C 1
ATOM 550 O O . ALA A 1 71 ? 15.063 -0.187 -6.356 1.00 95.06 71 ALA A O 1
ATOM 551 N N . GLU A 1 72 ? 16.842 -1.137 -7.316 1.00 96.44 72 GLU A N 1
ATOM 552 C CA . GLU A 1 72 ? 17.409 0.136 -7.783 1.00 96.44 72 GLU A CA 1
ATOM 553 C C . GLU A 1 72 ? 16.566 0.777 -8.894 1.00 96.44 72 GLU A C 1
ATOM 555 O O . GLU A 1 72 ? 16.257 1.974 -8.832 1.00 96.44 72 GLU A O 1
ATOM 560 N N . LYS A 1 73 ? 16.108 -0.018 -9.872 1.00 95.50 73 LYS A N 1
ATOM 561 C CA . LYS A 1 73 ? 15.166 0.480 -10.885 1.00 95.50 73 LYS A CA 1
ATOM 562 C C . LYS A 1 73 ? 13.819 0.828 -10.260 1.00 95.50 73 LYS A C 1
ATOM 564 O O . LYS A 1 73 ? 13.299 1.909 -10.527 1.00 95.50 73 LYS A O 1
ATOM 569 N N . PHE A 1 74 ? 13.315 -0.012 -9.356 1.00 96.69 74 PHE A N 1
ATOM 570 C CA . PHE A 1 74 ? 12.063 0.262 -8.655 1.00 96.69 74 PHE A CA 1
ATOM 571 C C . PHE A 1 74 ? 12.101 1.591 -7.888 1.00 96.69 74 PHE A C 1
ATOM 573 O O . PHE A 1 74 ? 11.185 2.395 -8.023 1.00 96.69 74 PHE A O 1
ATOM 580 N N . LYS A 1 75 ? 13.177 1.894 -7.148 1.00 96.31 75 LYS A N 1
ATOM 581 C CA . LYS A 1 75 ? 13.322 3.182 -6.438 1.00 96.31 75 LYS A CA 1
ATOM 582 C C . LYS A 1 75 ? 13.261 4.386 -7.379 1.00 96.31 75 LYS A C 1
ATOM 584 O O . LYS A 1 75 ? 12.729 5.429 -6.998 1.00 96.31 75 LYS A O 1
ATOM 589 N N . THR A 1 76 ? 13.833 4.269 -8.576 1.00 95.69 76 THR A N 1
ATOM 590 C CA . THR A 1 76 ? 13.806 5.342 -9.582 1.00 95.69 76 THR A CA 1
ATOM 591 C C . THR A 1 76 ? 12.381 5.592 -10.067 1.00 95.69 76 THR A C 1
ATOM 593 O O . THR A 1 76 ? 11.913 6.731 -10.085 1.00 95.69 76 THR A O 1
ATOM 596 N N . GLU A 1 77 ? 11.668 4.518 -10.379 1.00 95.25 77 GLU A N 1
ATOM 597 C CA . GLU A 1 77 ? 10.317 4.570 -10.930 1.00 95.25 77 GLU A CA 1
ATOM 598 C C . GLU A 1 77 ? 9.264 4.939 -9.869 1.00 95.25 77 GLU A C 1
ATOM 600 O O . GLU A 1 77 ? 8.355 5.727 -10.135 1.00 95.25 77 GLU A O 1
ATOM 605 N N . LEU A 1 78 ? 9.445 4.501 -8.620 1.00 94.25 78 LEU A N 1
ATOM 606 C CA . LEU A 1 78 ? 8.642 4.940 -7.476 1.00 94.25 78 LEU A CA 1
ATOM 607 C C . LEU A 1 78 ? 8.728 6.460 -7.283 1.00 94.25 78 LEU A C 1
ATOM 609 O O . LEU A 1 78 ? 7.706 7.113 -7.075 1.00 94.25 78 LEU A O 1
ATOM 613 N N . LYS A 1 79 ? 9.926 7.049 -7.397 1.00 94.81 79 LYS A N 1
ATOM 614 C CA . LYS A 1 79 ? 10.089 8.511 -7.328 1.00 94.81 79 LYS A CA 1
ATOM 615 C C . LYS A 1 79 ? 9.366 9.215 -8.474 1.00 94.81 79 LYS A C 1
ATOM 617 O O . LYS A 1 79 ? 8.772 10.268 -8.254 1.00 94.81 79 LYS A O 1
ATOM 622 N N . ALA A 1 80 ? 9.400 8.655 -9.683 1.00 93.75 80 ALA A N 1
ATOM 623 C CA . ALA A 1 80 ? 8.659 9.205 -10.815 1.00 93.75 80 ALA A CA 1
ATOM 624 C C . ALA A 1 80 ? 7.138 9.163 -10.568 1.00 93.75 80 ALA A C 1
ATOM 626 O O . ALA A 1 80 ? 6.458 10.165 -10.801 1.00 93.75 80 ALA A O 1
ATOM 627 N N . HIS A 1 81 ? 6.622 8.061 -10.017 1.00 91.19 81 HIS A N 1
ATOM 628 C CA . HIS A 1 81 ? 5.214 7.937 -9.630 1.00 91.19 81 HIS A CA 1
ATOM 629 C C . HIS A 1 81 ? 4.811 8.962 -8.560 1.00 91.19 81 HIS A C 1
ATOM 631 O O . HIS A 1 81 ? 3.820 9.670 -8.726 1.00 91.19 81 HIS A O 1
ATOM 637 N N . GLN A 1 82 ? 5.622 9.130 -7.511 1.00 86.31 82 GLN A N 1
ATOM 638 C CA . GLN A 1 82 ? 5.394 10.134 -6.460 1.00 86.31 82 GLN A CA 1
ATOM 639 C C . GLN A 1 82 ? 5.394 11.579 -6.990 1.00 86.31 82 GLN A C 1
ATOM 641 O O . GLN A 1 82 ? 4.786 12.457 -6.383 1.00 86.31 82 GLN A O 1
ATOM 646 N N . GLN A 1 83 ? 6.047 11.830 -8.128 1.00 90.69 83 GLN A N 1
ATOM 647 C CA . GLN A 1 83 ? 6.026 13.112 -8.842 1.00 90.69 83 GLN A CA 1
ATOM 648 C C . GLN A 1 83 ? 4.829 13.255 -9.802 1.00 90.69 83 GLN A C 1
ATOM 650 O O . GLN A 1 83 ? 4.767 14.230 -10.548 1.00 90.69 83 GLN A O 1
ATOM 655 N N . GLY A 1 84 ? 3.902 12.293 -9.822 1.00 88.56 84 GLY A N 1
ATOM 656 C CA . GLY A 1 84 ? 2.718 12.303 -10.683 1.00 88.56 84 GLY A CA 1
ATOM 657 C C . GLY A 1 84 ? 2.993 11.957 -12.149 1.00 88.56 84 GLY A C 1
ATOM 658 O O . GLY A 1 84 ? 2.170 12.266 -13.005 1.00 88.56 84 GLY A O 1
ATOM 659 N N . LYS A 1 85 ? 4.142 11.339 -12.468 1.00 93.06 85 LYS A N 1
ATOM 660 C CA . LYS A 1 85 ? 4.517 11.002 -13.858 1.00 93.06 85 LYS A CA 1
ATOM 661 C C . LYS A 1 85 ? 3.858 9.728 -14.386 1.00 93.06 85 LYS A C 1
ATOM 663 O O . LYS A 1 85 ? 3.918 9.471 -15.583 1.00 93.06 85 LYS A O 1
ATOM 668 N N . THR A 1 86 ? 3.263 8.927 -13.508 1.00 91.81 86 THR A N 1
ATOM 669 C CA . THR A 1 86 ? 2.574 7.681 -13.852 1.00 91.81 86 THR A CA 1
ATOM 670 C C . THR A 1 86 ? 1.273 7.574 -13.069 1.00 91.81 86 THR A C 1
ATOM 672 O O . THR A 1 86 ? 1.168 8.083 -11.952 1.00 91.81 86 THR A O 1
ATOM 675 N N . ASP A 1 87 ? 0.282 6.899 -13.646 1.00 89.75 87 ASP A N 1
ATOM 676 C CA . ASP A 1 87 ? -0.963 6.567 -12.957 1.00 89.75 87 ASP A CA 1
ATOM 677 C C . ASP A 1 87 ? -0.838 5.282 -12.118 1.00 89.75 87 ASP A C 1
ATOM 679 O O . ASP A 1 87 ? 0.191 4.601 -12.115 1.00 89.75 87 ASP A O 1
ATOM 683 N N . PHE A 1 88 ? -1.905 4.955 -11.386 1.00 88.38 88 PHE A N 1
ATOM 684 C CA . PHE A 1 88 ? -1.947 3.790 -10.508 1.00 88.38 88 PHE A CA 1
ATOM 685 C C . PHE A 1 88 ? -1.715 2.472 -11.258 1.00 88.38 88 PHE A C 1
ATO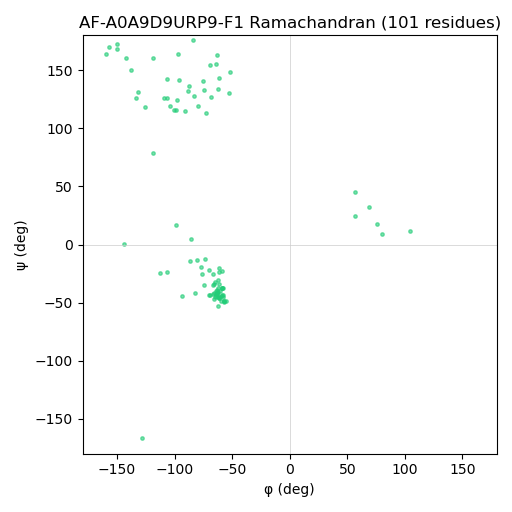M 687 O O . PHE A 1 88 ? -0.871 1.688 -10.844 1.00 88.38 88 PHE A O 1
ATOM 694 N N . LEU A 1 89 ? -2.407 2.218 -12.376 1.00 90.50 89 LEU A N 1
ATOM 695 C CA . LEU A 1 89 ? -2.263 0.946 -13.102 1.00 90.50 89 LEU A CA 1
ATOM 696 C C . LEU A 1 89 ? -0.870 0.789 -13.720 1.00 90.50 89 LEU A C 1
ATOM 698 O O . LEU A 1 89 ? -0.321 -0.313 -13.750 1.00 90.50 89 LEU A O 1
ATOM 702 N N . THR A 1 90 ? -0.280 1.888 -14.180 1.00 94.19 90 THR A N 1
ATOM 703 C CA . THR A 1 90 ? 1.106 1.931 -14.650 1.00 94.19 90 THR A CA 1
ATOM 704 C C . THR A 1 90 ? 2.069 1.613 -13.510 1.00 94.19 90 THR A C 1
ATOM 706 O O . THR A 1 90 ? 2.996 0.824 -13.697 1.00 94.19 90 THR A O 1
ATOM 709 N N . PHE A 1 91 ? 1.820 2.156 -12.315 1.00 94.44 91 PHE A N 1
ATOM 710 C CA . PHE A 1 91 ? 2.590 1.838 -11.115 1.00 94.44 91 PHE A CA 1
ATOM 711 C C . PHE A 1 91 ? 2.496 0.353 -10.735 1.00 94.44 91 PHE A C 1
ATOM 713 O O . PHE A 1 91 ? 3.531 -0.280 -10.542 1.00 94.44 91 PHE A O 1
ATOM 720 N N . ILE A 1 92 ? 1.297 -0.242 -10.740 1.00 95.56 92 ILE A N 1
ATOM 721 C CA . ILE A 1 92 ? 1.116 -1.680 -10.470 1.00 95.56 92 ILE A CA 1
ATOM 722 C C . ILE A 1 92 ? 1.939 -2.544 -11.443 1.00 95.56 92 ILE A C 1
ATOM 724 O O . ILE A 1 92 ? 2.681 -3.433 -11.024 1.00 95.56 92 ILE A O 1
ATOM 728 N N . LYS A 1 93 ? 1.846 -2.279 -12.752 1.00 95.56 93 LYS A N 1
ATOM 729 C CA . LYS A 1 93 ? 2.591 -3.043 -13.772 1.00 95.56 93 LYS A CA 1
ATOM 730 C C . LYS A 1 93 ? 4.103 -2.911 -13.600 1.00 95.56 93 LYS A C 1
ATOM 732 O O . LYS A 1 93 ? 4.844 -3.873 -13.808 1.00 95.56 93 LYS A O 1
ATOM 737 N N . MET A 1 94 ? 4.560 -1.724 -13.214 1.00 96.19 94 MET A N 1
ATOM 738 C CA . MET A 1 94 ? 5.956 -1.454 -12.894 1.00 96.19 94 MET A CA 1
ATOM 739 C C . MET A 1 94 ? 6.422 -2.264 -11.672 1.00 96.19 94 MET A C 1
ATOM 741 O O . MET A 1 94 ? 7.476 -2.896 -11.740 1.00 96.19 94 MET A O 1
ATOM 745 N N . CYS A 1 95 ? 5.626 -2.325 -10.602 1.00 97.19 95 CYS A N 1
ATOM 746 C CA . CYS A 1 95 ? 5.897 -3.178 -9.444 1.00 97.19 95 CYS A CA 1
ATOM 747 C C . CYS A 1 95 ? 6.064 -4.648 -9.844 1.00 97.19 95 CYS A C 1
ATOM 749 O O . CYS A 1 95 ? 7.079 -5.254 -9.501 1.00 97.19 95 CYS A O 1
ATOM 751 N N . ALA A 1 96 ? 5.137 -5.186 -10.644 1.00 97.56 96 ALA A N 1
ATOM 752 C CA . ALA A 1 96 ? 5.223 -6.558 -11.143 1.00 97.56 96 ALA A CA 1
ATOM 753 C C . ALA A 1 96 ? 6.504 -6.784 -11.969 1.00 97.56 96 ALA A C 1
ATOM 755 O O . ALA A 1 96 ? 7.228 -7.754 -11.751 1.00 97.56 96 ALA A O 1
ATOM 756 N N . THR A 1 97 ? 6.838 -5.840 -12.857 1.00 97.88 97 THR A N 1
ATOM 757 C CA . THR A 1 97 ? 8.042 -5.889 -13.710 1.00 97.88 97 THR A CA 1
ATOM 758 C C . THR A 1 97 ? 9.342 -5.906 -12.900 1.00 97.88 97 THR A C 1
ATOM 760 O O . THR A 1 97 ? 10.315 -6.537 -13.312 1.00 97.88 97 THR A O 1
ATOM 763 N N . PHE A 1 98 ? 9.380 -5.223 -11.753 1.00 97.81 98 PHE A N 1
ATOM 764 C CA . PHE A 1 98 ? 10.564 -5.160 -10.888 1.00 97.81 98 PHE A CA 1
ATOM 765 C C . PHE A 1 98 ? 10.526 -6.122 -9.699 1.00 97.81 98 PHE A C 1
ATOM 767 O O . PHE A 1 98 ? 11.323 -5.954 -8.773 1.00 97.81 98 PHE A O 1
ATOM 774 N N . GLY A 1 99 ? 9.645 -7.124 -9.731 1.00 97.50 99 GLY A N 1
ATOM 775 C CA . GLY A 1 99 ? 9.602 -8.194 -8.735 1.00 97.50 99 GLY A CA 1
ATOM 776 C C . GLY A 1 99 ? 9.145 -7.727 -7.354 1.00 97.50 99 GLY A C 1
ATOM 777 O O . GLY A 1 99 ? 9.630 -8.226 -6.342 1.00 97.50 99 GLY A O 1
ATOM 778 N N . ILE A 1 100 ? 8.266 -6.723 -7.300 1.00 97.69 100 ILE A N 1
ATOM 779 C CA . ILE A 1 100 ? 7.628 -6.275 -6.061 1.00 97.69 100 ILE A CA 1
ATOM 780 C C . ILE A 1 100 ? 6.322 -7.048 -5.898 1.00 97.69 100 ILE A C 1
ATOM 782 O O . ILE A 1 100 ? 5.410 -6.900 -6.706 1.00 97.69 100 ILE A O 1
ATOM 786 N N . GLU A 1 101 ? 6.246 -7.873 -4.857 1.00 96.81 101 GLU A N 1
ATOM 787 C CA . GLU A 1 101 ? 5.088 -8.732 -4.587 1.00 96.81 101 GLU A CA 1
ATOM 788 C C . GLU A 1 101 ? 3.958 -7.993 -3.860 1.00 96.81 101 GLU A C 1
ATOM 790 O O . GLU A 1 101 ? 2.782 -8.154 -4.188 1.00 96.81 101 GLU A O 1
ATOM 795 N N . LYS A 1 102 ? 4.323 -7.167 -2.877 1.00 96.31 102 LYS A N 1
ATOM 796 C CA . LYS A 1 102 ? 3.407 -6.394 -2.034 1.00 96.31 102 LYS A CA 1
ATOM 797 C C . LYS A 1 102 ? 4.117 -5.206 -1.383 1.00 96.31 102 LYS A C 1
ATOM 799 O O . LYS A 1 102 ? 5.351 -5.181 -1.340 1.00 96.31 102 LYS A O 1
ATOM 804 N N . TRP A 1 103 ? 3.347 -4.251 -0.868 1.00 91.12 103 TRP A N 1
ATOM 805 C CA . TRP A 1 103 ? 3.815 -3.148 -0.013 1.00 91.12 103 TRP A CA 1
ATOM 806 C C . TRP A 1 103 ? 2.874 -2.885 1.158 1.00 91.12 103 TRP A C 1
ATOM 808 O O . TRP A 1 103 ? 1.697 -3.315 1.089 1.00 91.12 103 TRP A O 1
#

Sequence (103 aa):
MFTVEQINAAHSKVKSGADFPAYIKEIKSLGVTHYEAYVTDGHIDYHGANDFTAKVPVKYDPLVIAETSNAEKFKTELKAHQQGKTDFLTFIKMCATFGIEKW

Radius of gyration: 14.67 Å; Cα contacts (8 Å, |Δi|>4): 144; chains: 1; bounding box: 34×29×33 Å

Secondary structure (DSSP, 8-state):
---HHHHHHHHHT--SGGGHHHHHHHHHHTT--EEEEBTTT--EEEE-STT-EEEEPP-SSPPPPPSS--HHHHHHHHHHHHTTSS-HHHHHHHHHHTT--B-

Foldseek 3Di:
DDEPVQLVVLVVPDPDPVCVVVSVVSVVVVFFPDKKQFLQFGKMWTAGPPRDTYIDDGDHHGDAADPAADVVVLVVVVVCVVVVNDDDVRNSNSCRDRRNGID

Nearest PDB structures (foldseek):
  2hh8-assembly1_A  TM=7.279E-01  e=1.428E-03  Escherichia coli
  4xs1-assembly1_D-2  TM=4.100E-01  e=7.416E+00  Salmonella enterica subsp. enterica serovar Typhimurium
  2h66-assembly1_I  TM=3.552E-01  e=7.925E+00  Plasmodium vivax
  7st9-assembly1_G  TM=2.947E-01  e=8.468E+00  Saccharomyces cerevisiae S288C

Solvent-accessible surface area (backbone atoms only — not comparable to full-atom values): 5768 Å² total; per-residue (Å²): 131,68,49,56,66,60,53,51,58,47,52,70,69,47,85,51,84,84,36,45,68,59,38,55,53,51,47,41,75,52,45,42,76,53,61,42,41,32,46,40,26,52,25,34,45,38,29,37,72,93,86,36,71,39,70,44,69,67,72,53,78,78,48,79,56,36,94,62,64,38,66,72,62,43,56,54,51,52,54,41,38,78,69,65,76,48,55,71,71,57,48,44,55,49,34,15,68,29,27,40,62,60,87

Mean predicted aligned error: 3.1 Å